Protein AF-A0A2U3KRI3-F1 (afdb_monomer_lite)

Structure (mmCIF, N/CA/C/O backbone):
data_AF-A0A2U3KRI3-F1
#
_entry.id   AF-A0A2U3KRI3-F1
#
loop_
_atom_site.group_PDB
_atom_site.id
_atom_site.type_symbol
_atom_site.label_atom_id
_atom_site.label_alt_id
_atom_site.label_comp_id
_atom_site.label_asym_id
_atom_site.label_entity_id
_atom_site.label_seq_id
_atom_site.pdbx_PDB_ins_code
_atom_site.Cartn_x
_atom_site.Cartn_y
_atom_site.Cartn_z
_atom_site.occupancy
_atom_site.B_iso_or_equiv
_atom_site.auth_seq_id
_atom_site.auth_comp_id
_atom_site.auth_asym_id
_atom_site.auth_atom_id
_atom_site.pdbx_PDB_model_num
ATOM 1 N N . MET A 1 1 ? -9.685 -18.757 12.502 1.00 80.62 1 MET A N 1
ATOM 2 C CA . MET A 1 1 ? -8.234 -18.888 12.771 1.00 80.62 1 MET A CA 1
ATOM 3 C C . MET A 1 1 ? -7.847 -17.772 13.722 1.00 80.62 1 MET A C 1
ATOM 5 O O . MET A 1 1 ? -8.304 -16.660 13.503 1.00 80.62 1 MET A O 1
ATOM 9 N N . THR A 1 2 ? -7.060 -18.055 14.758 1.00 84.94 2 THR A N 1
ATOM 10 C CA . THR A 1 2 ? -6.654 -17.046 15.752 1.00 84.94 2 THR A CA 1
ATOM 11 C C . THR A 1 2 ? -5.220 -16.615 15.479 1.00 84.94 2 THR A C 1
ATOM 13 O O . THR A 1 2 ? -4.349 -17.466 15.305 1.00 84.94 2 THR A O 1
ATOM 16 N N . ILE A 1 3 ? -4.980 -15.306 15.419 1.00 84.94 3 ILE A N 1
ATOM 17 C CA . ILE A 1 3 ? -3.660 -14.719 15.174 1.00 84.94 3 ILE A CA 1
ATOM 18 C C . ILE A 1 3 ? -3.332 -13.841 16.376 1.00 84.94 3 ILE A C 1
ATOM 20 O O . ILE A 1 3 ? -4.115 -12.961 16.723 1.00 84.94 3 ILE A O 1
ATOM 24 N N . ASN A 1 4 ? -2.190 -14.085 17.014 1.00 91.50 4 ASN A N 1
ATOM 25 C CA . ASN A 1 4 ? -1.738 -13.261 18.130 1.00 91.50 4 ASN A CA 1
ATOM 26 C C . ASN A 1 4 ? -0.979 -12.055 17.581 1.00 91.50 4 ASN A C 1
ATOM 28 O O . ASN A 1 4 ? 0.028 -12.215 16.887 1.00 91.50 4 ASN A O 1
ATOM 32 N N . LEU A 1 5 ? -1.472 -10.856 17.882 1.00 88.75 5 LEU A N 1
ATOM 33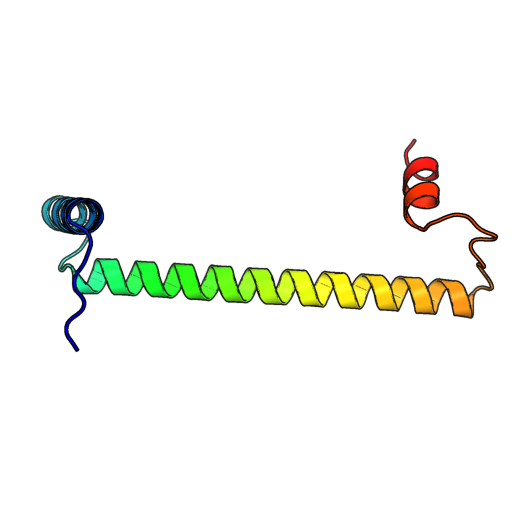 C CA . LEU A 1 5 ? -0.829 -9.611 17.484 1.00 88.75 5 LEU A CA 1
ATOM 34 C C . LEU A 1 5 ? 0.180 -9.169 18.554 1.00 88.75 5 LEU A C 1
ATOM 36 O O . LEU A 1 5 ? -0.063 -9.361 19.746 1.00 88.75 5 LEU A O 1
ATOM 40 N N . PRO A 1 6 ? 1.306 -8.549 18.164 1.00 94.50 6 PRO A N 1
ATOM 41 C CA . PRO A 1 6 ? 2.166 -7.862 19.116 1.00 94.50 6 PRO A CA 1
ATOM 42 C C . PRO A 1 6 ? 1.384 -6.760 19.856 1.00 94.50 6 PRO A C 1
ATOM 44 O O . PRO A 1 6 ? 0.584 -6.073 19.214 1.00 94.50 6 PRO A O 1
ATOM 47 N N . PRO A 1 7 ? 1.670 -6.492 21.146 1.00 93.44 7 PRO A N 1
ATOM 48 C CA . PRO A 1 7 ? 0.900 -5.536 21.956 1.00 93.44 7 PRO A CA 1
ATOM 49 C C . PRO A 1 7 ? 0.828 -4.126 21.355 1.00 93.44 7 PRO A C 1
ATOM 51 O O . PRO A 1 7 ? -0.146 -3.399 21.518 1.00 93.44 7 PRO A O 1
ATOM 54 N N . GLN A 1 8 ? 1.876 -3.730 20.632 1.00 94.31 8 GLN A N 1
ATOM 55 C CA . GLN A 1 8 ? 1.950 -2.440 19.947 1.00 94.31 8 GLN A CA 1
ATOM 56 C C . GLN A 1 8 ? 0.946 -2.353 18.791 1.00 94.31 8 GLN A C 1
ATOM 58 O O . GLN A 1 8 ? 0.287 -1.333 18.622 1.00 94.31 8 GLN A O 1
ATOM 63 N N . VAL A 1 9 ? 0.817 -3.429 18.011 1.00 93.06 9 VAL A N 1
ATOM 64 C CA . VAL A 1 9 ? -0.105 -3.501 16.871 1.00 93.06 9 VAL A CA 1
ATOM 65 C C . VAL A 1 9 ? -1.541 -3.589 17.368 1.00 93.06 9 VAL A C 1
ATOM 67 O O . VAL A 1 9 ? -2.409 -2.900 16.845 1.00 93.06 9 VAL A O 1
ATOM 70 N N . GLU A 1 10 ? -1.781 -4.379 18.415 1.00 94.06 10 GLU A N 1
ATOM 71 C CA . GLU A 1 10 ? -3.092 -4.464 19.058 1.00 94.06 10 GLU A CA 1
ATOM 72 C C . GLU A 1 10 ? -3.583 -3.087 19.519 1.00 94.06 10 GLU A C 1
ATOM 74 O O . GLU A 1 10 ? -4.724 -2.722 19.248 1.00 94.06 10 GLU A O 1
ATOM 79 N N . ARG A 1 11 ? -2.704 -2.284 20.129 1.00 94.38 11 ARG A N 1
ATOM 80 C CA . ARG A 1 11 ? -3.046 -0.929 20.573 1.00 94.38 11 ARG A CA 1
ATOM 81 C C . ARG A 1 11 ? -3.440 -0.011 19.417 1.00 94.38 11 ARG A C 1
ATOM 83 O O . ARG A 1 11 ? -4.430 0.697 19.525 1.00 94.38 11 ARG A O 1
ATOM 90 N N . ILE A 1 12 ? -2.726 -0.081 18.292 1.00 94.25 12 ILE A N 1
ATOM 91 C CA . ILE A 1 12 ? -3.066 0.682 17.080 1.00 94.25 12 ILE A CA 1
ATOM 92 C C . ILE A 1 12 ? -4.452 0.282 16.555 1.00 94.25 12 ILE A C 1
ATOM 94 O O . ILE A 1 12 ? -5.244 1.145 16.181 1.00 94.25 12 ILE A O 1
ATOM 98 N N . VAL A 1 13 ? -4.757 -1.020 16.538 1.00 93.38 13 VAL A N 1
ATOM 99 C CA . VAL A 1 13 ? -6.066 -1.526 16.099 1.00 93.38 13 VAL A CA 1
ATOM 100 C C . VAL A 1 13 ? -7.171 -1.076 17.058 1.00 93.38 13 VAL A C 1
ATOM 102 O O . VAL A 1 13 ? -8.211 -0.606 16.604 1.00 93.38 13 VAL A O 1
ATOM 105 N N . GLN A 1 14 ? -6.942 -1.162 18.371 1.00 93.06 14 GLN A N 1
ATOM 106 C CA . GLN A 1 14 ? -7.896 -0.702 19.382 1.00 93.06 14 GLN A CA 1
ATOM 107 C C . GLN A 1 14 ? -8.162 0.802 19.267 1.00 93.06 14 GLN A C 1
ATOM 109 O O . GLN A 1 14 ? -9.324 1.200 19.217 1.00 93.06 14 GLN A O 1
ATOM 114 N N . ASP A 1 15 ? -7.123 1.631 19.145 1.00 95.00 15 ASP A N 1
ATOM 115 C CA . ASP A 1 15 ? -7.263 3.083 18.978 1.00 95.00 15 ASP A CA 1
ATOM 116 C C . ASP A 1 15 ? -8.059 3.425 17.705 1.00 95.00 15 ASP A C 1
ATOM 118 O O . ASP A 1 15 ? -8.913 4.315 17.712 1.00 95.00 15 ASP A O 1
ATOM 122 N N . ALA A 1 16 ? -7.840 2.682 16.616 1.00 91.44 16 ALA A N 1
ATOM 123 C CA . ALA A 1 16 ? -8.561 2.868 15.361 1.00 91.44 16 ALA A CA 1
ATOM 124 C C . ALA A 1 16 ? -10.063 2.554 15.490 1.00 91.44 16 ALA A C 1
ATOM 126 O O . ALA A 1 16 ? -10.889 3.297 14.954 1.00 91.44 16 ALA A O 1
ATOM 127 N N . VAL A 1 17 ? -10.428 1.511 16.238 1.00 94.12 17 VAL A N 1
ATOM 128 C CA . VAL A 1 17 ? -11.834 1.178 16.525 1.00 94.12 17 VAL A CA 1
ATOM 129 C C . VAL A 1 17 ? -12.453 2.194 17.490 1.00 94.12 17 VAL A C 1
ATOM 131 O O . VAL A 1 17 ? -13.537 2.710 17.231 1.00 94.12 17 VAL A O 1
ATOM 134 N N . LEU A 1 18 ? -11.744 2.555 18.565 1.00 94.19 18 LEU A N 1
ATOM 135 C CA . LE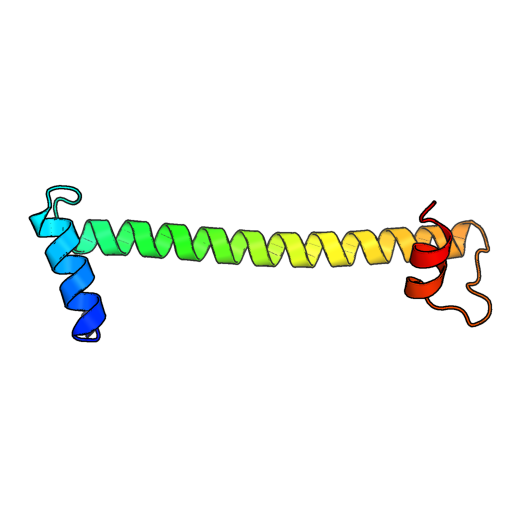U A 1 18 ? -12.207 3.540 19.553 1.00 94.19 18 LEU A CA 1
ATOM 136 C C . LEU A 1 18 ? -12.416 4.931 18.948 1.00 94.19 18 LEU A C 1
ATOM 138 O O . LEU A 1 18 ? -13.302 5.664 19.379 1.00 94.19 18 LEU A O 1
ATOM 142 N N . SER A 1 19 ? -11.637 5.286 17.924 1.00 93.00 19 SER A N 1
ATOM 143 C CA . SER A 1 19 ? -11.812 6.537 17.180 1.00 93.00 19 SER A CA 1
ATOM 144 C C . SER A 1 19 ? -13.103 6.594 16.350 1.00 93.00 19 SER A C 1
ATOM 146 O O . SER A 1 19 ? -13.428 7.646 15.802 1.00 93.00 19 SER A O 1
ATOM 148 N N . GLY A 1 20 ? -13.825 5.474 16.216 1.00 91.25 20 GLY A N 1
ATOM 149 C CA . GLY A 1 20 ? -15.023 5.354 15.383 1.00 91.25 20 GLY A CA 1
ATOM 150 C C . GLY A 1 20 ? -14.736 5.278 13.881 1.00 91.25 20 GLY A C 1
ATOM 151 O O . GLY A 1 20 ? -15.669 5.222 13.085 1.00 91.25 20 GLY A O 1
ATOM 152 N N . ARG A 1 21 ? -13.459 5.260 13.471 1.00 89.88 21 ARG A N 1
ATOM 153 C CA . ARG A 1 21 ? -13.055 5.113 12.063 1.00 89.88 21 ARG A CA 1
ATOM 154 C C . ARG A 1 21 ? -13.372 3.724 11.503 1.00 89.88 21 ARG A C 1
ATOM 156 O O . ARG A 1 21 ? -13.606 3.597 10.306 1.00 89.88 21 ARG A O 1
ATOM 163 N N . TYR A 1 22 ? -13.380 2.708 12.361 1.00 93.69 22 TYR A N 1
A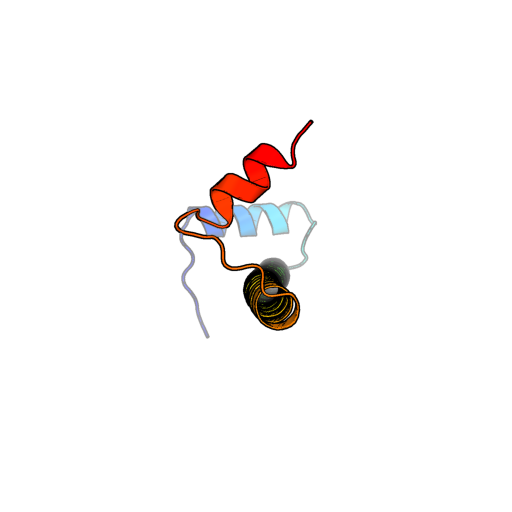TOM 164 C CA . TYR A 1 22 ? -13.681 1.322 12.011 1.00 93.69 22 TYR A CA 1
ATOM 165 C C . TYR A 1 22 ? -14.697 0.750 12.996 1.00 93.69 22 TYR A C 1
ATOM 167 O O . TYR A 1 22 ? -14.637 1.063 14.184 1.00 93.69 22 TYR A O 1
ATOM 175 N N . HIS A 1 23 ? -15.612 -0.097 12.516 1.00 91.19 23 HIS A N 1
ATOM 176 C CA . HIS A 1 23 ? -16.647 -0.692 13.366 1.00 91.19 23 HIS A CA 1
ATOM 177 C C . HIS A 1 23 ? -16.086 -1.856 14.187 1.00 91.19 23 HIS A C 1
ATOM 179 O O . HIS A 1 23 ? -16.577 -2.144 15.278 1.00 91.19 23 HIS A O 1
ATOM 185 N N . SER A 1 24 ? -15.044 -2.517 13.677 1.00 94.56 24 SER A N 1
ATOM 186 C CA . SER A 1 24 ? -14.396 -3.643 14.340 1.00 94.56 24 SER A CA 1
ATOM 187 C C . SER A 1 24 ? -12.903 -3.744 14.017 1.00 94.56 24 SER A C 1
ATOM 189 O O . SER A 1 24 ? -12.401 -3.155 13.059 1.00 94.56 24 SER A O 1
ATOM 191 N N . ALA A 1 25 ? -12.185 -4.549 14.805 1.00 90.31 25 ALA A N 1
ATOM 192 C CA . ALA A 1 25 ? -10.796 -4.910 14.522 1.00 90.31 25 ALA A CA 1
ATOM 193 C C . ALA A 1 25 ? -10.650 -5.685 13.198 1.00 90.31 25 ALA A C 1
ATOM 195 O O . ALA A 1 25 ? -9.608 -5.608 12.549 1.00 90.31 25 ALA A O 1
ATOM 196 N N . GLU A 1 26 ? -11.689 -6.417 12.787 1.00 92.19 26 GLU A N 1
ATOM 197 C CA . GLU A 1 26 ? -11.707 -7.156 11.524 1.00 92.19 26 GLU A CA 1
ATOM 198 C C . GLU A 1 26 ? -11.687 -6.209 10.320 1.00 92.19 26 GLU A C 1
ATOM 200 O O . GLU A 1 26 ? -10.948 -6.456 9.366 1.00 92.19 26 GLU A O 1
ATOM 205 N N . ASP A 1 27 ? -12.400 -5.083 10.393 1.00 92.69 27 ASP A N 1
ATOM 206 C CA . ASP A 1 27 ? -12.403 -4.075 9.325 1.00 92.69 27 ASP A CA 1
ATOM 207 C C . ASP A 1 27 ? -11.005 -3.476 9.131 1.00 92.69 27 ASP A C 1
ATOM 209 O O . ASP A 1 27 ? -10.513 -3.371 8.005 1.00 92.69 27 ASP A O 1
ATOM 213 N N . VAL A 1 28 ? -10.329 -3.153 10.242 1.00 94.06 28 VAL A N 1
ATOM 214 C CA . VAL A 1 28 ? -8.956 -2.620 10.238 1.00 94.06 28 VAL A CA 1
ATOM 215 C C . VAL A 1 28 ? -8.001 -3.600 9.558 1.00 94.06 28 VAL A C 1
ATOM 217 O O . VAL A 1 28 ? -7.184 -3.214 8.719 1.00 94.06 28 VAL A O 1
ATOM 220 N N . LEU A 1 29 ? -8.099 -4.884 9.913 1.00 92.38 29 LEU A N 1
ATOM 221 C CA . LEU A 1 29 ? -7.243 -5.930 9.357 1.00 92.38 29 LEU A CA 1
ATOM 222 C C . LEU A 1 29 ? -7.558 -6.201 7.883 1.00 92.38 29 LEU A C 1
ATOM 224 O O . LEU A 1 29 ? -6.635 -6.415 7.097 1.00 92.38 29 LEU A O 1
ATOM 228 N N . THR A 1 30 ? -8.831 -6.149 7.494 1.00 93.44 30 THR A N 1
ATOM 229 C CA . THR A 1 30 ? -9.262 -6.333 6.103 1.00 93.44 30 THR A CA 1
ATOM 230 C C . THR A 1 30 ? -8.680 -5.246 5.205 1.00 93.44 30 THR A C 1
ATOM 232 O O . THR A 1 30 ? -8.083 -5.557 4.169 1.00 93.44 30 THR A O 1
ATOM 235 N N . GLU A 1 31 ? -8.762 -3.979 5.623 1.00 93.38 31 GLU A N 1
ATOM 236 C CA . GLU A 1 31 ? -8.155 -2.866 4.887 1.00 93.38 31 GLU A CA 1
ATOM 237 C C . GLU A 1 31 ? -6.626 -2.999 4.829 1.00 93.38 31 GLU A C 1
ATOM 239 O O . GLU A 1 31 ? -6.027 -2.880 3.756 1.00 93.38 31 GLU A O 1
ATOM 244 N N . ALA A 1 32 ? -5.982 -3.328 5.954 1.00 91.94 32 ALA A N 1
ATOM 245 C CA . ALA A 1 32 ? -4.534 -3.514 6.006 1.00 91.94 32 ALA A CA 1
ATOM 246 C C . ALA A 1 32 ? -4.049 -4.618 5.045 1.00 91.94 32 ALA A C 1
ATOM 248 O O . ALA A 1 32 ? -3.045 -4.442 4.345 1.00 91.94 32 ALA A O 1
ATOM 249 N N . VAL A 1 33 ? -4.773 -5.740 4.964 1.00 92.88 33 VAL A N 1
ATOM 250 C CA . VAL A 1 33 ? -4.457 -6.839 4.040 1.00 92.88 33 VAL A CA 1
ATOM 251 C C . VAL A 1 33 ? -4.660 -6.415 2.585 1.00 92.88 33 VAL A C 1
ATOM 253 O O . VAL A 1 33 ? -3.800 -6.708 1.749 1.00 92.88 33 VAL A O 1
ATOM 256 N N . ALA A 1 34 ? -5.737 -5.692 2.268 1.00 91.38 34 ALA A N 1
ATOM 257 C CA . ALA A 1 34 ? -5.982 -5.184 0.916 1.00 91.38 34 ALA A CA 1
ATOM 258 C C . ALA A 1 34 ? -4.874 -4.218 0.448 1.00 91.38 34 ALA A C 1
ATOM 260 O O . ALA A 1 34 ? -4.373 -4.323 -0.680 1.00 91.38 34 ALA A O 1
ATOM 261 N N . LEU A 1 35 ? -4.424 -3.321 1.330 1.00 91.69 35 LEU A N 1
ATOM 262 C CA . LEU A 1 35 ? -3.305 -2.415 1.056 1.00 91.69 35 LEU A CA 1
ATOM 263 C C . LEU A 1 35 ? -2.000 -3.183 0.820 1.00 91.69 35 LEU A C 1
ATOM 265 O O . LEU A 1 35 ? -1.275 -2.897 -0.137 1.00 91.69 35 LEU A O 1
ATOM 269 N N . TRP A 1 36 ? -1.718 -4.197 1.641 1.00 89.12 36 TRP A N 1
ATOM 270 C CA . TRP A 1 36 ? -0.531 -5.038 1.481 1.00 89.12 36 TRP A CA 1
ATOM 271 C C . TRP A 1 36 ? -0.527 -5.808 0.152 1.00 89.12 36 TRP A C 1
ATOM 273 O O . TRP A 1 36 ? 0.500 -5.866 -0.533 1.00 89.12 36 TRP A O 1
ATOM 283 N N . GLN A 1 37 ? -1.674 -6.357 -0.255 1.00 87.50 37 GLN A N 1
ATOM 284 C CA . GLN A 1 37 ? -1.815 -7.029 -1.550 1.00 87.50 37 GLN A CA 1
ATOM 285 C C . GLN A 1 37 ? -1.578 -6.064 -2.715 1.00 87.50 37 GLN A C 1
ATOM 287 O O . GLN A 1 37 ? -0.850 -6.398 -3.651 1.00 87.50 37 GLN A O 1
ATOM 292 N N . THR A 1 38 ? -2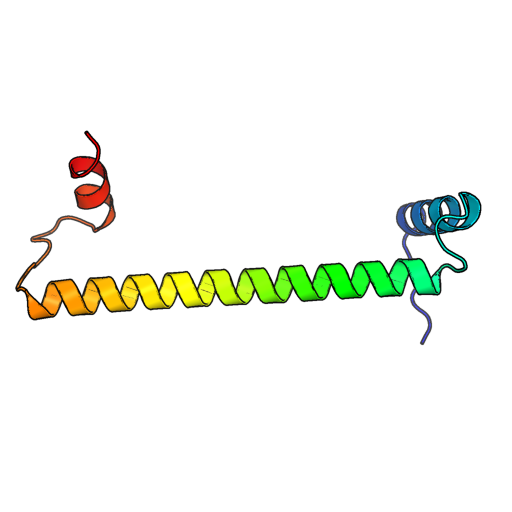.122 -4.849 -2.627 1.00 83.88 38 THR A N 1
ATOM 293 C CA . THR A 1 38 ? -1.949 -3.809 -3.652 1.00 83.88 38 THR A CA 1
ATOM 294 C C . THR A 1 38 ? -0.482 -3.397 -3.786 1.00 83.88 38 THR A C 1
ATOM 296 O O . THR A 1 38 ? 0.037 -3.299 -4.898 1.00 83.88 38 THR A O 1
ATOM 299 N N . GLN A 1 39 ? 0.229 -3.230 -2.667 1.00 81.88 39 GLN A N 1
ATOM 300 C CA . GLN A 1 39 ? 1.666 -2.938 -2.676 1.00 81.88 39 GLN A CA 1
ATOM 301 C C . GLN A 1 39 ? 2.488 -4.085 -3.277 1.00 81.88 39 GLN A C 1
ATOM 303 O O . GLN A 1 39 ? 3.397 -3.835 -4.071 1.00 81.88 39 GLN A O 1
ATOM 308 N N . ARG A 1 40 ? 2.160 -5.346 -2.956 1.00 79.81 40 ARG A N 1
ATOM 309 C CA . ARG A 1 40 ? 2.810 -6.510 -3.586 1.00 79.81 40 ARG A CA 1
ATOM 310 C C . ARG A 1 40 ? 2.560 -6.553 -5.087 1.00 79.81 40 ARG A C 1
ATOM 312 O O . ARG A 1 40 ? 3.508 -6.772 -5.835 1.00 79.81 40 ARG A O 1
ATOM 319 N N . ALA A 1 41 ? 1.325 -6.325 -5.525 1.00 73.44 41 ALA A N 1
ATOM 320 C CA . ALA A 1 41 ? 0.988 -6.287 -6.943 1.00 73.44 41 ALA A CA 1
ATOM 321 C C . ALA A 1 41 ? 1.756 -5.166 -7.664 1.00 73.44 41 ALA A C 1
ATOM 323 O O . ALA A 1 41 ? 2.378 -5.420 -8.690 1.00 73.44 41 ALA A O 1
ATOM 324 N N . GLY A 1 42 ? 1.810 -3.961 -7.086 1.00 72.56 42 GLY A N 1
ATOM 325 C CA . GLY A 1 42 ? 2.588 -2.838 -7.621 1.00 72.56 42 GLY A CA 1
ATOM 326 C C . GLY A 1 42 ? 4.099 -3.104 -7.689 1.00 72.56 42 GLY A C 1
ATOM 327 O O . GLY A 1 42 ? 4.768 -2.698 -8.637 1.00 72.56 42 GLY A O 1
ATOM 328 N N . ALA A 1 43 ? 4.654 -3.827 -6.715 1.00 69.81 43 ALA A N 1
ATOM 329 C CA . ALA A 1 43 ? 6.062 -4.221 -6.736 1.00 69.81 43 ALA A CA 1
ATOM 330 C C . ALA A 1 43 ? 6.362 -5.260 -7.832 1.00 69.81 43 ALA A C 1
ATOM 332 O O . ALA A 1 43 ? 7.411 -5.188 -8.479 1.00 69.81 43 ALA A O 1
ATOM 333 N N . ILE A 1 44 ? 5.440 -6.202 -8.066 1.00 68.69 44 ILE A N 1
ATOM 334 C CA . ILE A 1 44 ? 5.547 -7.199 -9.140 1.00 68.69 44 ILE A CA 1
ATOM 335 C C . ILE A 1 44 ? 5.489 -6.504 -10.507 1.00 68.69 44 ILE A C 1
ATOM 337 O O . ILE A 1 44 ? 6.389 -6.706 -11.325 1.00 68.69 44 ILE A O 1
ATOM 341 N N . THR A 1 45 ? 4.519 -5.610 -10.724 1.00 72.88 45 THR A N 1
ATOM 342 C CA . THR A 1 45 ? 4.377 -4.889 -12.001 1.00 72.88 45 THR A CA 1
ATOM 343 C C . THR A 1 45 ? 5.573 -3.984 -12.292 1.00 72.88 45 THR A C 1
ATOM 345 O O . THR A 1 45 ? 6.056 -3.958 -13.422 1.00 72.88 45 THR A O 1
ATOM 348 N N . ALA A 1 46 ? 6.131 -3.300 -11.288 1.00 73.50 46 ALA A N 1
ATOM 349 C CA . ALA A 1 46 ? 7.344 -2.497 -11.462 1.00 73.50 46 ALA A CA 1
ATOM 350 C C . ALA A 1 46 ? 8.568 -3.352 -11.856 1.00 73.50 46 ALA A C 1
ATOM 352 O O . ALA A 1 46 ? 9.406 -2.926 -12.660 1.00 73.50 46 ALA A O 1
ATOM 353 N N . GLY A 1 47 ? 8.676 -4.567 -11.309 1.00 75.88 47 GLY A N 1
ATOM 354 C CA . GLY A 1 47 ? 9.718 -5.530 -11.672 1.00 75.88 47 GLY A CA 1
ATOM 355 C C . GLY A 1 47 ? 9.585 -6.030 -13.112 1.00 75.88 47 GLY A C 1
ATOM 356 O O . GLY A 1 47 ? 10.574 -6.060 -13.851 1.00 75.88 47 GLY A O 1
ATOM 357 N N . GLU A 1 48 ? 8.366 -6.366 -13.529 1.00 77.25 48 GLU A N 1
ATOM 358 C CA . GLU A 1 48 ? 8.054 -6.805 -14.893 1.00 77.25 48 GLU A CA 1
ATOM 359 C C . GLU A 1 48 ? 8.282 -5.691 -15.917 1.00 77.25 48 GLU A C 1
ATOM 361 O O . GLU A 1 48 ? 8.989 -5.906 -16.901 1.00 77.25 48 GLU A O 1
ATOM 366 N N . GLN A 1 49 ? 7.804 -4.474 -15.640 1.00 78.19 49 GLN A N 1
ATOM 367 C CA . GLN A 1 49 ? 8.025 -3.301 -16.492 1.00 78.19 49 GLN A CA 1
ATOM 368 C C . GLN A 1 49 ? 9.515 -2.990 -16.661 1.00 78.19 49 GLN A C 1
ATOM 370 O O . GLN A 1 49 ? 9.973 -2.700 -17.768 1.00 78.19 49 GLN A O 1
ATOM 375 N N . ARG A 1 50 ? 10.309 -3.096 -15.584 1.00 78.56 50 ARG A N 1
ATOM 376 C CA . ARG A 1 50 ? 11.769 -2.937 -15.666 1.00 78.56 50 ARG A CA 1
ATOM 377 C C . ARG A 1 50 ? 12.387 -3.996 -16.575 1.00 78.56 50 ARG A C 1
ATOM 379 O O . ARG A 1 50 ? 13.239 -3.666 -17.400 1.00 78.56 50 ARG A O 1
ATOM 386 N N . ARG A 1 51 ? 11.993 -5.260 -16.412 1.00 80.81 51 ARG A N 1
ATOM 387 C CA . ARG A 1 51 ? 12.512 -6.366 -17.225 1.00 80.81 51 ARG A CA 1
ATOM 388 C C . ARG A 1 51 ? 12.158 -6.174 -18.697 1.00 80.81 51 ARG A C 1
ATOM 39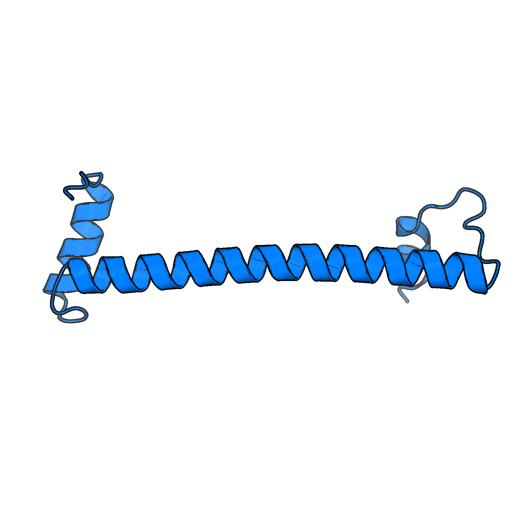0 O O . ARG A 1 51 ? 13.029 -6.319 -19.550 1.00 80.81 51 ARG A O 1
ATOM 397 N N . GLU A 1 52 ? 10.923 -5.784 -18.984 1.00 84.25 52 GLU A N 1
ATOM 398 C CA . GLU A 1 52 ? 10.458 -5.520 -20.342 1.00 84.25 52 GLU A CA 1
ATOM 399 C C . GLU A 1 52 ? 11.205 -4.341 -20.984 1.00 84.25 52 GLU A C 1
ATOM 401 O O . GLU A 1 52 ? 11.663 -4.443 -22.122 1.00 84.25 52 GLU A O 1
ATOM 406 N N . ALA A 1 53 ? 11.416 -3.247 -20.246 1.00 78.19 53 ALA A N 1
ATOM 407 C CA . ALA A 1 53 ? 12.199 -2.108 -20.722 1.00 78.19 53 ALA A CA 1
ATOM 408 C C . ALA A 1 53 ? 13.649 -2.500 -21.060 1.00 78.19 53 ALA A C 1
ATOM 410 O O . ALA A 1 53 ? 14.182 -2.077 -22.088 1.00 78.19 53 ALA A O 1
ATOM 411 N N . ILE A 1 54 ? 14.276 -3.348 -20.235 1.00 80.50 54 ILE A N 1
ATOM 412 C CA . ILE A 1 54 ? 15.622 -3.878 -20.495 1.00 80.50 54 ILE A CA 1
ATOM 413 C C . ILE A 1 54 ? 15.641 -4.730 -21.767 1.00 80.50 54 ILE A C 1
ATOM 415 O O . ILE A 1 54 ? 16.549 -4.574 -22.585 1.00 80.50 54 ILE A O 1
ATOM 419 N N . GLU A 1 55 ? 14.661 -5.612 -21.963 1.00 82.94 55 GLU A N 1
ATOM 420 C CA . GLU A 1 55 ? 14.597 -6.435 -23.176 1.00 82.94 55 GLU A CA 1
ATOM 421 C C . GLU A 1 55 ? 14.361 -5.585 -24.428 1.00 82.94 55 GLU A C 1
ATOM 423 O O . GLU A 1 55 ? 15.072 -5.759 -25.419 1.00 82.94 55 GLU A O 1
ATOM 428 N N . ARG A 1 56 ? 13.479 -4.578 -24.368 1.00 78.62 56 ARG A N 1
ATOM 429 C CA . ARG A 1 56 ? 13.287 -3.616 -25.468 1.00 78.62 56 ARG A CA 1
ATOM 430 C C . ARG A 1 56 ? 14.589 -2.892 -25.823 1.00 78.62 56 ARG A C 1
ATOM 432 O O . ARG A 1 56 ? 14.920 -2.791 -27.004 1.00 78.62 56 ARG A O 1
ATOM 439 N N . LEU A 1 57 ? 15.357 -2.450 -24.823 1.00 77.19 57 LEU A N 1
ATOM 440 C CA . LEU A 1 57 ? 16.665 -1.815 -25.030 1.00 77.19 57 LEU A CA 1
ATOM 441 C C . LEU A 1 57 ? 17.678 -2.769 -25.677 1.00 77.19 57 LEU A C 1
ATOM 443 O O . LEU A 1 57 ? 18.367 -2.383 -26.621 1.00 77.19 57 LEU A O 1
ATOM 447 N N . LYS A 1 58 ? 17.744 -4.028 -25.225 1.00 75.69 58 LYS A N 1
ATOM 448 C CA . LYS A 1 58 ? 18.614 -5.048 -25.834 1.00 75.69 58 LYS A CA 1
ATOM 449 C C . LYS A 1 58 ? 18.239 -5.318 -27.290 1.00 75.69 58 LYS A C 1
ATOM 451 O O . LYS A 1 58 ? 19.124 -5.385 -28.143 1.00 75.69 58 LYS A O 1
ATOM 456 N N . THR A 1 59 ? 16.949 -5.483 -27.583 1.00 79.50 59 THR A N 1
ATOM 457 C CA . THR A 1 59 ? 16.456 -5.721 -28.947 1.00 79.50 59 THR A CA 1
ATOM 458 C C . THR A 1 59 ? 16.753 -4.535 -29.855 1.00 79.50 59 THR A C 1
ATOM 460 O O . THR A 1 59 ? 17.232 -4.737 -30.971 1.00 79.50 59 THR A O 1
ATOM 463 N N . PHE A 1 60 ? 16.521 -3.312 -29.375 1.00 76.12 60 PHE A N 1
ATOM 464 C CA . PHE A 1 60 ? 16.856 -2.089 -30.098 1.00 76.12 60 PHE A CA 1
ATOM 465 C C . PHE A 1 60 ? 18.355 -2.032 -30.426 1.00 76.12 60 PHE A C 1
ATOM 467 O O . PHE A 1 60 ? 18.719 -1.886 -31.592 1.00 76.12 60 PHE A O 1
ATOM 474 N N . GLY A 1 61 ? 19.223 -2.258 -29.433 1.00 72.81 61 GLY A N 1
ATOM 475 C CA . GLY A 1 61 ? 20.673 -2.251 -29.635 1.00 72.81 61 GLY A CA 1
ATOM 476 C C . GLY A 1 61 ? 21.142 -3.270 -30.678 1.00 72.81 61 GLY A C 1
ATOM 477 O O . GLY A 1 61 ? 21.901 -2.928 -31.582 1.00 72.81 61 GLY A O 1
ATOM 478 N N . ARG A 1 62 ? 20.611 -4.502 -30.627 1.00 72.12 62 ARG A N 1
ATOM 479 C CA . ARG A 1 62 ? 20.905 -5.544 -31.630 1.00 72.12 62 ARG A CA 1
ATOM 480 C C . ARG A 1 62 ? 20.428 -5.167 -33.031 1.00 72.12 62 ARG A C 1
ATOM 482 O O . ARG A 1 62 ? 21.171 -5.355 -33.986 1.00 72.12 62 ARG A O 1
ATOM 489 N N . ARG A 1 63 ? 19.199 -4.654 -33.160 1.00 72.75 63 ARG A N 1
ATOM 490 C CA . ARG A 1 63 ? 18.594 -4.314 -34.460 1.00 72.75 63 ARG A CA 1
ATOM 491 C C . ARG A 1 63 ? 19.335 -3.177 -35.163 1.00 72.75 63 ARG A C 1
ATOM 493 O O . ARG A 1 63 ? 19.434 -3.194 -36.382 1.00 72.75 63 ARG A O 1
ATOM 500 N N . HIS A 1 64 ? 19.844 -2.213 -34.403 1.00 69.12 64 HIS A N 1
ATOM 501 C CA . HIS A 1 64 ? 20.511 -1.030 -34.946 1.00 69.12 64 HIS A CA 1
ATOM 502 C C . HIS A 1 64 ? 22.043 -1.136 -34.958 1.00 69.12 64 HIS A C 1
ATOM 504 O O . HIS A 1 64 ? 22.711 -0.154 -35.261 1.00 69.12 64 HIS A O 1
ATOM 510 N N . GLY A 1 65 ? 22.614 -2.305 -34.631 1.00 63.31 65 GLY A N 1
ATOM 511 C CA . GLY A 1 65 ? 24.069 -2.496 -34.600 1.00 63.31 65 GLY A CA 1
ATOM 512 C C . GLY A 1 65 ? 24.781 -1.651 -33.537 1.00 63.31 65 GLY A C 1
ATOM 513 O O . GLY A 1 65 ? 25.995 -1.474 -33.604 1.00 63.31 65 GLY A O 1
ATOM 514 N N . LEU A 1 66 ? 24.039 -1.141 -32.548 1.00 62.88 66 LEU A N 1
ATOM 515 C CA . LEU A 1 66 ? 24.570 -0.375 -31.426 1.00 62.88 66 LEU A CA 1
ATOM 516 C C . LEU A 1 66 ? 25.212 -1.361 -30.445 1.00 62.88 66 LEU A C 1
ATOM 518 O O . LEU A 1 66 ? 24.610 -1.801 -29.464 1.00 62.88 66 LEU A O 1
ATOM 522 N N . SER A 1 67 ? 26.441 -1.763 -30.754 1.00 57.66 67 SER A N 1
ATOM 523 C CA . SER A 1 67 ? 27.318 -2.418 -29.793 1.00 57.66 67 SER A CA 1
ATOM 524 C C . SER A 1 67 ? 27.829 -1.349 -28.840 1.00 57.66 67 SER A C 1
ATOM 526 O O . SER A 1 67 ? 28.418 -0.366 -29.280 1.00 57.66 67 SER A O 1
ATOM 528 N N . LEU A 1 68 ? 27.639 -1.539 -27.534 1.00 57.22 68 LEU A N 1
ATOM 529 C CA . LEU A 1 68 ? 28.143 -0.594 -26.540 1.00 57.22 68 LEU A CA 1
ATOM 530 C C . LEU A 1 68 ? 29.679 -0.550 -26.469 1.00 57.22 68 LEU A C 1
ATOM 532 O O . LEU A 1 68 ? 30.204 0.161 -25.630 1.00 57.22 68 LEU A O 1
ATOM 536 N N . GLY A 1 69 ? 30.418 -1.296 -27.301 1.00 53.22 69 GLY A N 1
ATOM 537 C CA . GLY A 1 69 ? 31.862 -1.102 -27.486 1.00 53.22 69 GLY A CA 1
ATOM 538 C C . GLY A 1 69 ? 32.722 -1.222 -26.219 1.00 53.22 69 GLY A C 1
ATOM 539 O O . GLY A 1 69 ? 33.859 -0.770 -26.228 1.00 53.22 69 GLY A O 1
ATOM 540 N N . GLY A 1 70 ? 32.194 -1.803 -25.134 1.00 55.81 70 GLY A N 1
ATOM 541 C CA . GLY A 1 70 ? 32.835 -1.842 -23.813 1.00 55.81 70 GLY A CA 1
ATOM 542 C C . GLY A 1 70 ? 32.263 -0.863 -22.776 1.00 55.81 70 GLY A C 1
ATOM 543 O O . GLY A 1 70 ? 32.550 -1.025 -21.595 1.00 55.81 70 GLY A O 1
ATOM 544 N N . MET A 1 71 ? 31.410 0.084 -23.171 1.00 55.06 71 MET A N 1
ATOM 545 C CA . MET A 1 71 ? 30.629 0.926 -22.263 1.00 55.06 71 MET A CA 1
ATOM 546 C C . MET A 1 71 ? 29.374 0.205 -21.757 1.00 55.06 71 MET A C 1
ATOM 548 O O . MET A 1 71 ? 28.772 -0.657 -22.397 1.00 55.06 71 MET A O 1
ATOM 552 N N . THR A 1 72 ? 28.950 0.554 -20.559 1.00 59.56 72 THR A N 1
ATOM 553 C CA . THR A 1 72 ? 27.738 0.057 -19.921 1.00 59.56 72 THR A CA 1
ATOM 554 C C . THR A 1 72 ? 26.553 0.962 -20.266 1.00 59.56 72 THR A C 1
ATOM 556 O O . THR A 1 72 ? 26.697 2.168 -20.447 1.00 59.56 72 THR A O 1
ATOM 559 N N . ILE A 1 73 ? 25.327 0.418 -20.275 1.00 62.22 73 ILE A N 1
ATOM 560 C CA . ILE A 1 73 ? 24.069 1.195 -20.430 1.00 62.22 73 ILE A CA 1
ATOM 561 C C . ILE A 1 73 ? 24.006 2.386 -19.444 1.00 62.22 73 ILE A C 1
ATOM 563 O O . ILE A 1 73 ? 23.359 3.401 -19.701 1.00 62.22 73 ILE A O 1
ATOM 567 N N . ARG A 1 74 ? 24.701 2.272 -18.305 1.00 56.56 74 ARG A N 1
ATOM 568 C CA . ARG A 1 74 ? 24.818 3.304 -17.273 1.00 56.56 74 ARG A CA 1
ATOM 569 C C . ARG A 1 74 ? 25.600 4.536 -17.742 1.00 56.56 74 ARG A C 1
ATOM 571 O O . ARG A 1 74 ? 25.259 5.630 -17.302 1.00 56.56 74 ARG A O 1
ATOM 578 N N . GLU A 1 75 ? 26.600 4.362 -18.601 1.00 56.25 75 GLU A N 1
ATOM 579 C CA . GLU A 1 75 ? 27.455 5.438 -19.121 1.00 56.25 75 GLU A CA 1
ATOM 580 C C . GLU A 1 75 ? 26.744 6.227 -20.227 1.00 56.25 75 GLU A C 1
ATOM 582 O O . GLU A 1 75 ? 26.685 7.450 -20.135 1.00 56.25 75 GLU A O 1
ATOM 587 N N . LEU A 1 76 ? 26.035 5.558 -21.147 1.00 62.22 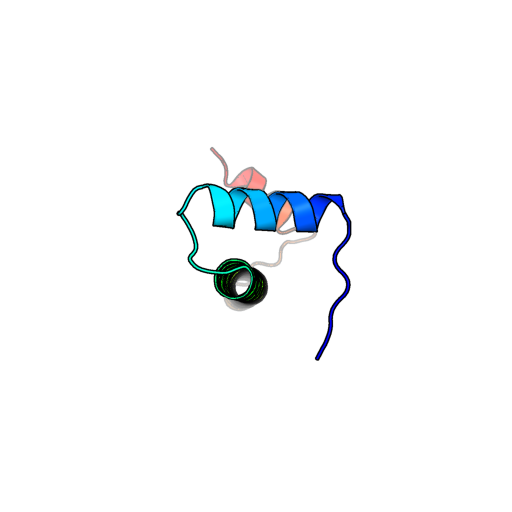76 LEU A N 1
ATOM 588 C CA . LEU A 1 76 ? 25.194 6.239 -22.150 1.00 62.22 76 LEU A CA 1
ATOM 589 C C . LEU A 1 76 ? 24.105 7.125 -21.532 1.00 62.22 76 LEU A C 1
ATOM 591 O O . LEU A 1 76 ? 23.813 8.215 -22.015 1.00 62.22 76 LEU A O 1
ATOM 595 N N . ARG A 1 77 ? 23.484 6.668 -20.440 1.00 63.00 77 ARG A N 1
ATOM 596 C CA . ARG A 1 77 ? 22.477 7.460 -19.720 1.00 63.00 77 ARG A CA 1
ATOM 597 C C . ARG A 1 77 ? 23.069 8.748 -19.134 1.00 63.00 77 ARG A C 1
ATOM 599 O O . ARG A 1 77 ? 22.342 9.725 -18.988 1.00 63.00 77 ARG A O 1
ATOM 606 N N . ASN A 1 78 ? 24.344 8.729 -18.750 1.00 58.22 78 ASN A N 1
ATOM 607 C CA . ASN A 1 78 ? 25.013 9.897 -18.189 1.00 58.22 78 ASN A CA 1
ATOM 608 C C . ASN A 1 78 ? 25.411 10.901 -19.283 1.00 58.22 78 ASN A C 1
ATOM 610 O O . ASN A 1 78 ? 25.325 12.094 -19.024 1.00 58.22 78 ASN A O 1
ATOM 614 N N . GLU A 1 79 ? 25.770 10.444 -20.489 1.00 55.59 79 GLU A N 1
ATOM 615 C CA . GLU A 1 79 ? 26.019 11.318 -21.653 1.00 55.59 79 GLU A CA 1
ATOM 616 C C . GLU A 1 79 ? 24.740 11.945 -22.225 1.00 55.59 79 GLU A C 1
ATOM 618 O O . GLU A 1 79 ? 24.767 13.065 -22.721 1.00 55.59 79 GLU A O 1
ATOM 623 N N . ALA A 1 80 ? 23.600 11.256 -22.137 1.00 54.69 80 ALA A N 1
ATOM 624 C CA . ALA A 1 80 ? 22.315 11.766 -22.625 1.00 54.69 80 ALA A CA 1
ATOM 625 C C . ALA A 1 80 ? 21.654 12.809 -21.698 1.00 54.69 80 ALA A C 1
ATOM 627 O O . ALA A 1 80 ? 20.517 13.220 -21.946 1.00 54.69 80 ALA A O 1
ATOM 628 N N . ARG A 1 81 ? 22.316 13.207 -20.604 1.00 46.56 81 ARG A N 1
ATOM 629 C CA . ARG A 1 81 ? 21.825 14.247 -19.697 1.00 46.56 81 ARG A CA 1
ATOM 630 C C . ARG A 1 81 ? 22.484 15.581 -20.093 1.00 46.56 81 ARG A C 1
ATOM 632 O O . ARG A 1 81 ? 23.710 15.614 -20.102 1.00 46.56 81 ARG A O 1
ATOM 639 N N . PRO A 1 82 ? 21.712 16.625 -20.452 1.00 54.84 82 PRO A N 1
ATOM 640 C CA . PRO A 1 82 ? 22.263 17.934 -20.805 1.00 54.84 82 PRO A CA 1
ATOM 641 C C . PRO A 1 82 ? 22.958 18.613 -19.621 1.00 54.84 82 PRO A C 1
ATOM 643 O O . PRO A 1 82 ? 22.568 18.326 -18.460 1.00 54.84 82 PRO A O 1
#

Foldseek 3Di:
DDDDDDPVVVVVLVVCCVVVVDVHSVRVVVVVVVVVVVVVVVVVVVVVVVVVVVVVVVVVCVVVVVDVPPDDPVVVVVVPPD

Sequence (82 aa):
MTINLPPQVERIVQDAVLSGRYHSAEDVLTEAVALWQTQRAGAITAGEQRREAIERLKTFGRRHGLSLGGMTIRELRNEARP

Secondary structure (DSSP, 8-state):
---PPPHHHHHHHHHHHHTTS-SSHHHHHHHHHHHHHHHHHHHHHHHHHHHHHHHHHHHHHHHTT---TT--HHHHHHHT--

Radius of gyration: 23.78 Å; chains: 1; bounding box: 50×37×57 Å

pLDDT: mean 79.25, std 13.84, range [46.56, 95.0]